Protein AF-A0A034UY78-F1 (afdb_monomer)

Secondary structure (DSSP, 8-state):
-HHHHHHHTT--TTT--SHHHHHHHHHHHHHHHHGGG--SHHHHHHHHHHHHHHHHHHHSS-SS-TTSPPPEEES-SSTT--GGGPPPEEE--HHHHHHHHHHHHHHHHHHHS--------HHHHHHHHHHHHHHHSTT-------

Nearest PDB structures (foldseek):
  8j07-assembly1_g5  TM=8.439E-01  e=2.836E-09  Homo sapiens
  8j07-assembly1_k8  TM=8.732E-01  e=3.744E-08  Homo sapiens
  8glv-assembly1_Cn  TM=8.509E-01  e=2.554E-06  Chlamydomonas reinhardtii
  8bwy-assembly1_A  TM=8.341E-01  e=8.003E-04  Chlamydomonas reinhardtii
  6zyw-assembly1_A  TM=8.340E-01  e=8.003E-04  Tetrahymena thermophila SB210

Radius of gyration: 16.47 Å; Cα contacts (8 Å, |Δi|>4): 102; chains: 1; bounding box: 36×29×45 Å

pLDDT: mean 82.37, std 6.21, range [59.47, 89.44]

InterPro domains:
  IPR026983 Dynein heavy chain [PTHR22878] (1-146)
  IPR041589 Dynein heavy chain 3, AAA+ lid domain [PF17857] (2-60)

Structure (mmCIF, N/CA/C/O backbone):
data_AF-A0A034UY78-F1
#
_entry.id   AF-A0A034UY78-F1
#
loop_
_atom_site.group_PDB
_atom_site.id
_atom_site.type_symbol
_atom_site.label_atom_id
_atom_site.label_alt_id
_atom_site.label_comp_id
_atom_site.label_asym_id
_atom_site.label_entity_id
_atom_site.label_seq_id
_atom_site.pdbx_PDB_ins_code
_atom_site.Cartn_x
_atom_site.Cartn_y
_atom_site.Cartn_z
_atom_site.occupancy
_atom_site.B_iso_or_equiv
_atom_site.auth_seq_id
_atom_site.auth_comp_id
_atom_site.auth_asym_id
_atom_site.auth_atom_id
_atom_site.pdbx_PDB_model_num
ATOM 1 N N . LEU A 1 1 ? -12.988 11.916 3.157 1.00 73.88 1 LEU A N 1
ATOM 2 C CA . LEU A 1 1 ? -13.957 10.812 3.335 1.00 73.88 1 LEU A CA 1
ATOM 3 C C . LEU A 1 1 ? -14.281 10.074 2.036 1.00 73.88 1 LEU A C 1
ATOM 5 O O . LEU A 1 1 ? -14.013 8.886 1.981 1.00 73.88 1 LEU A O 1
ATOM 9 N N . SER A 1 2 ? -14.777 10.744 0.983 1.00 82.81 2 SER A N 1
ATOM 10 C CA . SER A 1 2 ? -15.122 10.081 -0.297 1.00 82.81 2 SER A CA 1
ATOM 11 C C . SER A 1 2 ? -13.989 9.208 -0.867 1.00 82.81 2 SER A C 1
ATOM 13 O O . SER A 1 2 ? -14.242 8.068 -1.233 1.00 82.81 2 SER A O 1
ATOM 15 N N . LYS A 1 3 ? -12.729 9.672 -0.812 1.00 81.56 3 LYS A N 1
ATOM 16 C CA . LYS A 1 3 ? -11.558 8.880 -1.235 1.00 81.56 3 LYS A CA 1
ATOM 17 C C . LYS A 1 3 ? -11.344 7.591 -0.425 1.00 81.56 3 LYS A C 1
ATOM 19 O O . LYS A 1 3 ? -10.954 6.589 -1.004 1.00 81.56 3 LYS A O 1
ATOM 24 N N . CYS A 1 4 ? -11.619 7.600 0.883 1.00 84.12 4 CYS A N 1
ATOM 25 C CA . CYS A 1 4 ? -11.529 6.394 1.717 1.00 84.12 4 CYS A CA 1
ATOM 26 C C . CYS A 1 4 ? -12.582 5.371 1.280 1.00 84.12 4 CYS A C 1
ATOM 28 O O . CYS A 1 4 ? -12.271 4.206 1.078 1.00 84.12 4 CYS A O 1
ATOM 30 N N . VAL A 1 5 ? -13.823 5.830 1.075 1.00 84.44 5 VAL A N 1
ATOM 31 C CA . VAL A 1 5 ? -14.931 4.972 0.625 1.00 84.44 5 VAL A CA 1
ATOM 32 C C . VAL A 1 5 ? -14.643 4.399 -0.761 1.00 84.44 5 VAL A C 1
ATOM 34 O O . VAL A 1 5 ? -14.815 3.207 -0.971 1.00 84.44 5 VAL A O 1
ATOM 37 N N . GLN A 1 6 ? -14.142 5.217 -1.689 1.00 83.94 6 GLN A N 1
ATOM 38 C CA . GLN A 1 6 ? -13.732 4.755 -3.017 1.00 83.94 6 GLN A CA 1
ATOM 39 C C . GLN A 1 6 ? -12.637 3.687 -2.960 1.00 83.94 6 GLN A C 1
ATOM 41 O O . GLN A 1 6 ? -12.695 2.741 -3.737 1.00 83.94 6 GLN A O 1
ATOM 46 N N . GLY A 1 7 ? -11.670 3.816 -2.049 1.00 82.69 7 GLY A N 1
ATOM 47 C CA . GLY A 1 7 ? -10.645 2.798 -1.826 1.00 82.69 7 GLY A CA 1
ATOM 48 C C . GLY A 1 7 ? -11.227 1.476 -1.327 1.00 82.69 7 GLY A C 1
ATOM 49 O O . GLY A 1 7 ? -10.928 0.420 -1.874 1.00 82.69 7 GLY A O 1
ATOM 50 N N . ILE A 1 8 ? -12.144 1.535 -0.358 1.00 85.38 8 ILE A N 1
ATOM 51 C CA . ILE A 1 8 ? -12.817 0.343 0.185 1.00 85.38 8 ILE A CA 1
ATOM 52 C C . ILE A 1 8 ? -13.668 -0.351 -0.886 1.00 85.38 8 ILE A C 1
ATOM 54 O O . ILE A 1 8 ? -13.694 -1.575 -0.952 1.00 85.38 8 ILE A O 1
ATOM 58 N N . LEU A 1 9 ? -14.315 0.414 -1.770 1.00 84.25 9 LEU A N 1
ATOM 59 C CA . LEU A 1 9 ? -15.106 -0.122 -2.885 1.00 84.25 9 LEU A CA 1
ATOM 60 C C . LEU A 1 9 ? -14.271 -0.864 -3.941 1.00 84.25 9 LEU A C 1
ATOM 62 O O . LEU A 1 9 ? -14.845 -1.488 -4.830 1.00 84.25 9 LEU A O 1
ATOM 66 N N . GLN A 1 10 ? -12.938 -0.821 -3.865 1.00 78.94 10 GLN A N 1
ATOM 67 C CA . GLN A 1 10 ? -12.084 -1.648 -4.720 1.00 78.94 10 GLN A CA 1
ATOM 68 C C . GLN A 1 10 ? -12.018 -3.111 -4.261 1.00 78.94 10 GLN A C 1
ATOM 70 O O . GLN A 1 10 ? -11.553 -3.958 -5.027 1.00 78.94 10 GLN A O 1
ATOM 75 N N . ALA A 1 11 ? -12.482 -3.417 -3.046 1.00 78.31 11 ALA A N 1
ATOM 76 C CA . ALA A 1 11 ? -12.611 -4.783 -2.565 1.00 78.31 11 ALA A CA 1
ATOM 77 C C . ALA A 1 11 ? -13.678 -5.551 -3.349 1.00 78.31 11 ALA A C 1
ATOM 79 O O . ALA A 1 11 ? -14.795 -5.079 -3.558 1.00 78.31 11 ALA A O 1
ATOM 80 N N . SER A 1 12 ? -13.345 -6.777 -3.746 1.00 74.44 12 SER A N 1
ATOM 81 C CA . SER A 1 12 ? -14.291 -7.700 -4.372 1.00 74.44 12 SER A CA 1
ATOM 82 C C . SER A 1 12 ? -14.881 -8.643 -3.324 1.00 74.44 12 SER A C 1
ATOM 84 O O . SER A 1 12 ? -14.136 -9.358 -2.656 1.00 74.44 12 SER A O 1
ATOM 86 N N . ASN A 1 13 ? -16.211 -8.726 -3.240 1.00 69.81 13 ASN A N 1
ATOM 87 C CA . ASN A 1 13 ? -16.905 -9.642 -2.320 1.00 69.81 13 ASN A CA 1
ATOM 88 C C . ASN A 1 13 ? -16.497 -11.117 -2.488 1.00 69.81 13 ASN A C 1
ATOM 90 O O . ASN A 1 13 ? -16.657 -11.897 -1.561 1.00 69.81 13 ASN A O 1
ATOM 94 N N . THR A 1 14 ? -15.954 -11.509 -3.643 1.00 72.69 14 THR A N 1
ATOM 95 C CA . THR A 1 14 ? -15.471 -12.878 -3.885 1.00 72.69 14 THR A CA 1
ATOM 96 C C . THR A 1 14 ? -14.197 -13.202 -3.092 1.00 72.69 14 THR A C 1
ATOM 98 O O . THR A 1 14 ? -13.941 -14.361 -2.772 1.00 72.69 14 THR A O 1
ATOM 101 N N . HIS A 1 15 ? -13.391 -12.185 -2.770 1.00 72.62 15 HIS A N 1
ATOM 102 C CA . HIS A 1 15 ? -12.061 -12.342 -2.167 1.00 72.62 15 HIS A CA 1
ATOM 103 C C . HIS A 1 15 ? -12.014 -11.901 -0.697 1.00 72.62 15 HIS A C 1
ATOM 105 O O . HIS A 1 15 ? -11.195 -12.404 0.072 1.00 72.62 15 HIS A O 1
ATOM 111 N N . TYR A 1 16 ? -12.916 -11.006 -0.289 1.00 78.69 16 TYR A N 1
ATOM 112 C CA . TYR A 1 16 ? -13.020 -10.498 1.078 1.00 78.69 16 TYR A CA 1
ATOM 113 C C . TYR A 1 16 ? -14.140 -11.229 1.824 1.00 78.69 16 TYR A C 1
ATOM 115 O O . TYR A 1 16 ? -15.282 -10.779 1.855 1.00 78.69 16 TYR A O 1
ATOM 123 N N . ASN A 1 17 ? -13.801 -12.377 2.412 1.00 77.56 17 ASN A N 1
ATOM 124 C CA . ASN A 1 17 ? -14.760 -13.266 3.079 1.00 77.56 17 ASN A CA 1
ATOM 125 C C . ASN A 1 17 ? -14.789 -13.091 4.605 1.00 77.56 17 ASN A C 1
ATOM 127 O O . ASN A 1 17 ? -15.668 -13.633 5.274 1.00 77.56 17 ASN A O 1
ATOM 131 N N . GLN A 1 18 ? -13.827 -12.359 5.170 1.00 82.31 18 GLN A N 1
ATOM 132 C CA . GLN A 1 18 ? -13.727 -12.135 6.608 1.00 82.31 18 GLN A CA 1
ATOM 133 C C . GLN A 1 18 ? -13.866 -10.653 6.949 1.00 82.31 18 GLN A C 1
ATOM 135 O O . GLN A 1 18 ? -13.251 -9.792 6.321 1.00 82.31 18 GLN A O 1
ATOM 140 N N . GLU A 1 19 ? -14.598 -10.363 8.025 1.00 82.56 19 GLU A N 1
ATOM 141 C CA . GLU A 1 19 ? -14.740 -9.008 8.573 1.00 82.56 19 GLU A CA 1
ATOM 142 C C . GLU A 1 19 ? -13.377 -8.347 8.833 1.00 82.56 19 GLU A C 1
ATOM 144 O O . GLU A 1 19 ? -13.184 -7.174 8.518 1.00 82.56 19 GLU A O 1
ATOM 149 N N . ILE A 1 20 ? -12.401 -9.110 9.339 1.00 83.50 20 ILE A N 1
ATOM 150 C CA . ILE A 1 20 ? -11.070 -8.579 9.651 1.00 83.50 20 ILE A CA 1
ATOM 151 C C . ILE A 1 20 ? -10.341 -8.048 8.410 1.00 83.50 20 ILE A C 1
ATOM 153 O O . ILE A 1 20 ? -9.635 -7.050 8.507 1.00 83.50 20 ILE A O 1
ATOM 157 N N . GLN A 1 21 ? -10.555 -8.648 7.235 1.00 83.56 21 GLN A N 1
ATOM 158 C CA . GLN A 1 21 ? -9.938 -8.194 5.984 1.00 83.56 21 GLN A CA 1
ATOM 159 C C . GLN A 1 21 ? -10.497 -6.831 5.562 1.00 83.56 21 GLN A C 1
ATOM 161 O O . GLN A 1 21 ? -9.752 -5.959 5.118 1.00 83.56 21 GLN A O 1
ATOM 166 N N . ILE A 1 22 ? -11.804 -6.625 5.749 1.00 84.94 22 ILE A N 1
ATOM 167 C CA . ILE A 1 22 ? -12.472 -5.350 5.462 1.00 84.94 22 ILE A CA 1
ATOM 168 C C . ILE A 1 22 ? -12.008 -4.278 6.452 1.00 84.94 22 ILE A C 1
ATOM 170 O O . ILE A 1 22 ? -11.753 -3.143 6.053 1.00 84.94 22 ILE A O 1
ATOM 174 N N . LEU A 1 23 ? -11.840 -4.630 7.730 1.00 85.50 23 LEU A N 1
ATOM 175 C CA . LEU A 1 23 ? -11.311 -3.711 8.738 1.00 85.50 23 LEU A CA 1
ATOM 176 C C . LEU A 1 23 ? -9.853 -3.318 8.455 1.00 85.50 23 LEU A C 1
ATOM 178 O O . LEU A 1 23 ? -9.523 -2.134 8.523 1.00 85.50 23 LEU A O 1
ATOM 182 N N . ARG A 1 24 ? -8.992 -4.274 8.077 1.00 87.00 24 ARG A N 1
ATOM 183 C CA . ARG A 1 24 ? -7.600 -4.003 7.669 1.00 87.00 24 ARG A CA 1
ATOM 184 C C . ARG A 1 24 ? -7.545 -3.106 6.434 1.00 87.00 24 ARG A C 1
ATOM 186 O O . ARG A 1 24 ? -6.768 -2.153 6.406 1.00 87.00 24 ARG A O 1
ATOM 193 N N . LEU A 1 25 ? -8.424 -3.340 5.459 1.00 87.75 25 LEU A N 1
ATOM 194 C CA . LEU A 1 25 ? -8.570 -2.473 4.291 1.00 87.75 25 LEU A CA 1
ATOM 195 C C . LEU A 1 25 ? -9.029 -1.060 4.677 1.00 87.75 25 LEU A C 1
ATOM 197 O O . LEU A 1 25 ? -8.450 -0.079 4.219 1.00 87.75 25 LEU A O 1
ATOM 201 N N . PHE A 1 26 ? -10.035 -0.938 5.544 1.00 87.81 26 PHE A N 1
ATOM 202 C CA . PHE A 1 26 ? -10.506 0.353 6.047 1.00 87.81 26 PHE A CA 1
ATOM 203 C C . PHE A 1 26 ? -9.380 1.129 6.741 1.00 87.81 26 PHE A C 1
ATOM 205 O O . PHE A 1 26 ? -9.194 2.322 6.481 1.00 87.81 26 PHE A O 1
ATOM 212 N N . PHE A 1 27 ? -8.603 0.449 7.588 1.00 87.69 27 PHE A N 1
ATOM 213 C CA . PHE A 1 27 ? -7.452 1.034 8.266 1.00 87.69 27 PHE A CA 1
ATOM 214 C C . PHE A 1 27 ? -6.412 1.519 7.250 1.00 87.69 27 PHE A C 1
ATOM 216 O O . PHE A 1 27 ? -6.033 2.689 7.274 1.00 87.69 27 PHE A O 1
ATOM 223 N N . HIS A 1 28 ? -6.029 0.663 6.297 1.00 88.50 28 HIS A N 1
ATOM 224 C CA . HIS A 1 28 ? -5.091 1.008 5.230 1.00 88.50 28 HIS A CA 1
ATOM 225 C C . HIS A 1 28 ? -5.541 2.234 4.425 1.00 88.50 28 HIS A C 1
ATOM 227 O O . HIS A 1 28 ? -4.788 3.198 4.281 1.00 88.50 28 HIS A O 1
ATOM 233 N N . GLU A 1 29 ? -6.779 2.243 3.931 1.00 88.50 29 GLU A N 1
ATOM 234 C CA . GLU A 1 29 ? -7.299 3.336 3.106 1.00 88.50 29 GLU A CA 1
ATOM 235 C C . GLU A 1 29 ? -7.368 4.660 3.878 1.00 88.50 29 GLU A C 1
ATOM 237 O O . GLU A 1 29 ? -7.119 5.731 3.316 1.00 88.50 29 GLU A O 1
ATOM 242 N N . THR A 1 30 ? -7.647 4.601 5.180 1.00 88.56 30 THR A N 1
ATOM 243 C CA . THR A 1 30 ? -7.676 5.782 6.048 1.00 88.56 30 THR A CA 1
ATOM 244 C C . THR A 1 30 ? -6.265 6.323 6.282 1.00 88.56 30 THR A C 1
ATOM 246 O O . THR A 1 30 ? -6.033 7.520 6.087 1.00 88.56 30 THR A O 1
ATOM 249 N N . THR A 1 31 ? -5.291 5.453 6.562 1.00 86.88 31 THR A N 1
ATOM 250 C CA . THR A 1 31 ? -3.866 5.815 6.641 1.00 86.88 31 THR A CA 1
ATOM 251 C C . THR A 1 31 ? -3.397 6.471 5.338 1.00 86.88 31 THR A C 1
ATOM 253 O O . THR A 1 31 ? -2.861 7.576 5.345 1.00 86.88 31 THR A O 1
ATOM 256 N N . ARG A 1 32 ? -3.713 5.896 4.176 1.00 87.25 32 ARG A N 1
ATOM 257 C CA . ARG A 1 32 ? -3.293 6.463 2.883 1.00 87.25 32 ARG A CA 1
ATOM 258 C C . ARG A 1 32 ? -3.945 7.797 2.515 1.00 87.25 32 ARG A C 1
ATOM 260 O O . ARG A 1 32 ? -3.467 8.484 1.614 1.00 87.25 32 ARG A O 1
ATOM 267 N N . VAL A 1 33 ? -5.0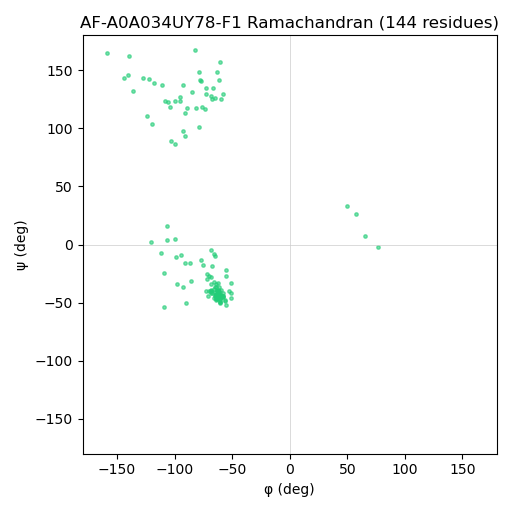68 8.165 3.130 1.00 86.38 33 VAL A N 1
ATOM 268 C CA . VAL A 1 33 ? -5.742 9.448 2.859 1.00 86.38 33 VAL A CA 1
ATOM 269 C C . VAL A 1 33 ? -5.297 10.541 3.825 1.00 86.38 33 VAL A C 1
ATOM 271 O O . VAL A 1 33 ? -5.183 11.694 3.400 1.00 86.38 33 VAL A O 1
ATOM 274 N N . PHE A 1 34 ? -5.060 10.193 5.089 1.00 85.94 34 PHE A N 1
ATOM 275 C CA . PHE A 1 34 ? -4.773 11.153 6.153 1.00 85.94 34 PHE A CA 1
ATOM 276 C C . PHE A 1 34 ? -3.319 11.094 6.619 1.00 85.94 34 PHE A C 1
ATOM 278 O O . PHE A 1 34 ? -2.646 12.119 6.576 1.00 85.94 34 PHE A O 1
ATOM 285 N N . HIS A 1 35 ? -2.824 9.914 6.997 1.00 85.19 35 HIS A N 1
ATOM 286 C CA . HIS A 1 35 ? -1.478 9.737 7.547 1.00 85.19 35 HIS A CA 1
ATOM 287 C C . HIS A 1 35 ? -0.379 10.112 6.545 1.00 85.19 35 HIS A C 1
ATOM 289 O O . HIS A 1 35 ? 0.571 10.791 6.913 1.00 85.19 35 HIS A O 1
ATOM 295 N N . ASP A 1 36 ? -0.533 9.767 5.263 1.00 83.00 36 ASP A N 1
ATOM 296 C CA . ASP A 1 36 ? 0.450 10.121 4.220 1.00 83.00 36 ASP A CA 1
ATOM 297 C C . ASP A 1 36 ? 0.572 11.646 3.975 1.00 83.00 36 ASP A C 1
ATOM 299 O O . ASP A 1 36 ? 1.481 12.082 3.273 1.00 83.00 36 ASP A O 1
ATOM 303 N N . ARG A 1 37 ? -0.322 12.475 4.538 1.00 83.62 37 ARG A N 1
ATOM 304 C CA . ARG A 1 37 ? -0.241 13.950 4.479 1.00 83.62 37 ARG A CA 1
ATOM 305 C C . ARG A 1 37 ? 0.445 14.569 5.696 1.00 83.62 37 ARG A C 1
ATOM 307 O O . ARG A 1 37 ? 0.657 15.780 5.708 1.00 83.62 37 ARG A O 1
ATOM 314 N N . LEU A 1 38 ? 0.718 13.771 6.725 1.00 85.62 38 LEU A N 1
ATOM 315 C CA . LEU A 1 38 ? 1.336 14.229 7.961 1.00 85.62 38 LEU A CA 1
ATOM 316 C C . LEU A 1 38 ? 2.853 14.232 7.798 1.00 85.62 38 LEU A C 1
ATOM 318 O O . LEU A 1 38 ? 3.447 13.255 7.342 1.00 85.62 38 LEU A O 1
ATOM 322 N N . ILE A 1 39 ? 3.469 15.344 8.186 1.00 83.50 39 ILE A N 1
ATOM 323 C CA . ILE A 1 39 ? 4.917 15.535 8.088 1.00 83.50 39 ILE A CA 1
ATOM 324 C C . ILE A 1 39 ? 5.577 15.047 9.381 1.00 83.50 39 ILE A C 1
ATOM 326 O O . ILE A 1 39 ? 6.482 14.216 9.329 1.00 83.50 39 ILE A O 1
ATOM 330 N N . ASN A 1 40 ? 5.074 15.508 10.530 1.00 87.88 40 ASN A N 1
ATOM 331 C CA . ASN A 1 40 ? 5.654 15.228 11.839 1.00 87.88 40 ASN A CA 1
ATOM 332 C C . ASN A 1 40 ? 5.324 13.813 12.320 1.00 87.88 40 ASN A C 1
ATOM 334 O O . ASN A 1 40 ? 4.188 13.349 12.203 1.00 87.88 40 ASN A O 1
ATOM 338 N N . ASP A 1 41 ? 6.300 13.159 12.942 1.00 84.75 41 ASP A N 1
ATOM 339 C CA . ASP A 1 41 ? 6.107 11.821 13.503 1.00 84.75 41 ASP A CA 1
ATOM 340 C C . ASP A 1 41 ? 5.233 11.822 14.768 1.00 84.75 41 ASP A C 1
ATOM 342 O O . ASP A 1 41 ? 4.527 10.845 15.019 1.00 84.75 41 ASP A O 1
ATOM 346 N N . GLU A 1 42 ? 5.176 12.935 15.512 1.00 88.31 42 GLU A N 1
ATOM 347 C CA . GLU A 1 42 ? 4.205 13.114 16.605 1.00 88.31 42 GLU A CA 1
ATOM 348 C C . GLU A 1 42 ? 2.762 13.043 16.093 1.00 88.31 42 GLU A C 1
ATOM 350 O O . GLU A 1 42 ? 1.959 12.266 16.612 1.00 88.31 42 GLU A O 1
ATOM 355 N N . ASP A 1 43 ? 2.446 13.782 15.025 1.00 87.94 43 ASP A N 1
ATOM 356 C CA . ASP A 1 43 ? 1.105 13.793 14.430 1.00 87.94 43 ASP A CA 1
ATOM 357 C C . ASP A 1 43 ? 0.722 12.406 13.895 1.00 87.94 43 ASP A C 1
ATOM 359 O O . ASP A 1 43 ? -0.416 11.955 14.062 1.00 87.94 43 ASP A O 1
ATOM 363 N N . LYS A 1 44 ? 1.682 11.690 13.294 1.00 85.25 44 LYS A N 1
ATOM 364 C CA . LYS A 1 44 ? 1.500 10.296 12.857 1.00 85.25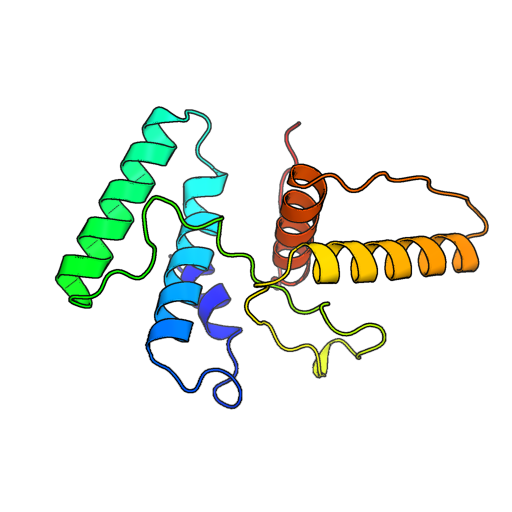 44 LYS A CA 1
ATOM 365 C C . LYS A 1 44 ? 1.195 9.370 14.036 1.00 85.25 44 LYS A C 1
ATOM 367 O O . LYS A 1 44 ? 0.290 8.539 13.948 1.00 85.25 44 LYS A O 1
ATOM 372 N N . GLY A 1 45 ? 1.900 9.534 15.157 1.00 85.12 45 GLY A N 1
ATOM 373 C CA . GLY A 1 45 ? 1.647 8.788 16.390 1.00 85.12 45 GLY A CA 1
ATOM 374 C C . GLY A 1 45 ? 0.250 9.048 16.959 1.00 85.12 45 GLY A C 1
ATOM 375 O O . GLY A 1 45 ? -0.462 8.104 17.309 1.00 85.12 45 GLY A O 1
ATOM 376 N N . ILE A 1 46 ? -0.182 10.313 16.983 1.00 87.69 46 ILE A N 1
ATOM 377 C CA . ILE A 1 46 ? -1.533 10.699 17.413 1.00 87.69 46 ILE A CA 1
ATOM 378 C C . ILE A 1 46 ? -2.586 10.068 16.496 1.00 87.69 46 ILE A C 1
ATOM 380 O O . ILE A 1 46 ? -3.557 9.491 16.986 1.00 87.69 46 ILE A O 1
ATOM 384 N N . PHE A 1 47 ? -2.384 10.114 15.177 1.00 88.31 47 PHE A N 1
ATOM 385 C CA . PHE A 1 47 ? -3.293 9.497 14.213 1.00 88.31 47 PHE A CA 1
ATOM 386 C C . PHE A 1 47 ? -3.455 7.990 14.452 1.00 88.31 47 PHE A C 1
ATOM 388 O O . PHE A 1 47 ? -4.581 7.489 14.463 1.00 88.31 47 PHE A O 1
ATOM 395 N N . ASN A 1 48 ? -2.354 7.275 14.692 1.00 84.88 48 ASN A N 1
ATOM 396 C CA . ASN A 1 48 ? -2.397 5.841 14.977 1.00 84.88 48 ASN A CA 1
ATOM 397 C C . ASN A 1 48 ? -3.187 5.538 16.258 1.00 84.88 48 ASN A C 1
ATOM 399 O O . ASN A 1 48 ? -3.996 4.609 16.268 1.00 84.88 48 ASN A O 1
ATOM 403 N N . ASN A 1 49 ? -3.021 6.351 17.305 1.00 86.88 49 ASN A N 1
ATOM 404 C CA . ASN A 1 49 ? -3.797 6.209 18.539 1.00 86.88 49 ASN A CA 1
ATOM 405 C C . ASN A 1 49 ? -5.295 6.464 18.302 1.00 86.88 49 ASN A C 1
ATOM 407 O O . ASN A 1 49 ? -6.117 5.652 18.713 1.00 86.88 49 ASN A O 1
ATOM 411 N N . ILE A 1 50 ? -5.657 7.531 17.578 1.00 88.69 50 ILE A N 1
ATOM 412 C CA . ILE A 1 50 ? -7.061 7.834 17.241 1.00 88.69 50 ILE A CA 1
ATOM 413 C C . ILE A 1 50 ? -7.687 6.683 16.448 1.00 88.69 50 ILE A C 1
ATOM 415 O O . ILE A 1 50 ? -8.809 6.265 16.733 1.00 88.69 50 ILE A O 1
ATOM 419 N N . MET A 1 51 ? -6.972 6.148 15.456 1.00 85.88 51 MET A N 1
ATOM 420 C CA . MET A 1 51 ? -7.462 5.021 14.663 1.00 85.88 51 MET A CA 1
ATOM 421 C C . MET A 1 51 ? -7.680 3.771 15.516 1.00 85.88 51 MET A C 1
ATOM 423 O O . MET A 1 51 ? -8.682 3.078 15.330 1.00 85.88 51 MET A O 1
ATOM 427 N N . HIS A 1 52 ? -6.784 3.498 16.466 1.00 84.31 52 HIS A N 1
ATOM 428 C CA . HIS A 1 52 ? -6.925 2.394 17.416 1.00 84.31 52 HIS A CA 1
ATOM 429 C C . HIS A 1 52 ? -8.154 2.575 18.318 1.00 84.31 52 HIS A C 1
ATOM 431 O O . HIS A 1 52 ? -8.982 1.667 18.403 1.00 84.31 52 HIS A O 1
ATOM 437 N N . GLU A 1 53 ? -8.356 3.769 18.882 1.00 86.94 53 GLU A N 1
ATOM 438 C CA . GLU A 1 53 ? -9.531 4.087 19.703 1.00 86.94 53 GLU A CA 1
ATOM 439 C C . GLU A 1 53 ? -10.847 3.965 18.926 1.00 86.94 53 GLU A C 1
ATOM 441 O O . GLU A 1 53 ? -11.821 3.403 19.432 1.00 86.94 53 GLU A O 1
ATOM 446 N N . VAL A 1 54 ? -10.892 4.449 17.681 1.00 86.75 54 VAL A N 1
ATOM 447 C CA . VAL A 1 54 ? -12.067 4.315 16.806 1.00 86.75 54 VAL A CA 1
ATOM 448 C C . VAL A 1 54 ? -12.358 2.843 16.525 1.00 86.75 54 VAL A C 1
ATOM 450 O O . VAL A 1 54 ? -13.519 2.428 16.591 1.00 86.75 54 VAL A O 1
ATOM 453 N N . CYS A 1 55 ? -11.322 2.043 16.255 1.00 83.44 55 CYS A N 1
ATOM 454 C CA . CYS A 1 55 ? -11.492 0.619 15.990 1.00 83.44 55 CYS A CA 1
ATOM 455 C C . CYS A 1 55 ? -12.028 -0.132 17.213 1.00 83.44 55 CYS A C 1
ATOM 457 O O . CYS A 1 55 ? -12.983 -0.901 17.096 1.00 83.44 55 CYS A O 1
ATOM 459 N N . LEU A 1 56 ? -11.484 0.151 18.397 1.00 85.50 56 LEU A N 1
ATOM 460 C CA . LEU A 1 56 ? -11.966 -0.422 19.650 1.00 85.50 56 LEU A CA 1
ATOM 461 C C . LEU A 1 56 ? -13.397 0.017 19.972 1.00 85.50 56 LEU A C 1
ATOM 463 O O . LEU A 1 56 ? -14.230 -0.813 20.320 1.00 85.50 56 LEU A O 1
ATOM 467 N N . LYS A 1 57 ? -13.720 1.302 19.813 1.00 87.38 57 LYS A N 1
ATOM 468 C CA . LYS A 1 57 ? -15.038 1.838 20.170 1.00 87.38 57 LYS A CA 1
ATOM 469 C C . LYS A 1 57 ? -16.161 1.329 19.267 1.00 87.38 57 LYS A C 1
ATOM 471 O O . LYS A 1 57 ? -17.261 1.084 19.754 1.00 87.38 57 LYS A O 1
ATOM 476 N N . HIS A 1 58 ? -15.909 1.213 17.963 1.00 85.69 58 HIS A N 1
ATOM 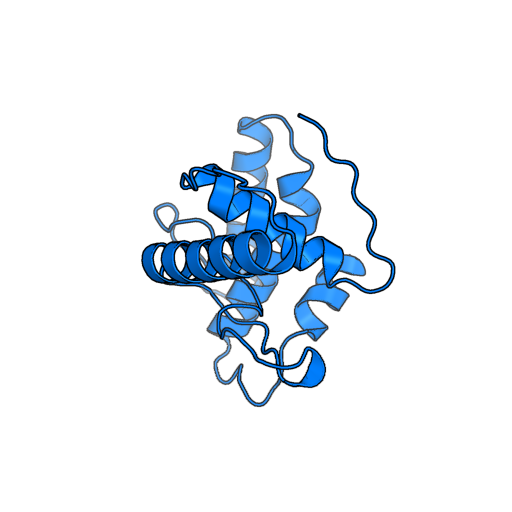477 C CA . HIS A 1 58 ? -16.946 0.862 16.987 1.00 85.69 58 HIS A CA 1
ATOM 478 C C . HIS A 1 58 ? -16.967 -0.620 16.616 1.00 85.69 58 HIS A C 1
ATOM 480 O O . HIS A 1 58 ? -18.045 -1.157 16.374 1.00 85.69 58 HIS A O 1
ATOM 486 N N . PHE A 1 59 ? -15.809 -1.282 16.580 1.00 79.81 59 PHE A N 1
ATOM 487 C CA . PHE A 1 59 ? -15.696 -2.678 16.148 1.00 79.81 59 PHE A CA 1
ATOM 488 C C . PHE A 1 59 ? -15.319 -3.633 17.286 1.00 79.81 59 PHE A C 1
ATOM 490 O O . PHE A 1 59 ? -15.331 -4.844 17.080 1.00 79.81 59 PHE A O 1
ATOM 497 N N . ASN A 1 60 ? -14.998 -3.112 18.480 1.00 80.38 60 ASN A N 1
ATOM 498 C CA . ASN A 1 60 ? -14.583 -3.884 19.657 1.00 80.38 60 ASN A CA 1
ATOM 49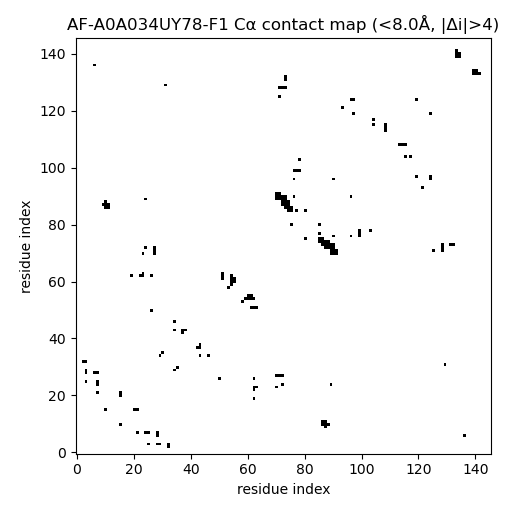9 C C . ASN A 1 60 ? -13.460 -4.895 19.354 1.00 80.38 60 ASN A C 1
ATOM 501 O O . ASN A 1 60 ? -13.424 -5.999 19.900 1.00 80.38 60 ASN A O 1
ATOM 505 N N . ARG A 1 61 ? -12.570 -4.532 18.422 1.00 75.94 61 ARG A N 1
ATOM 506 C CA . ARG A 1 61 ? -11.469 -5.365 17.934 1.00 75.94 61 ARG A CA 1
ATOM 507 C C . ARG A 1 61 ? -10.237 -4.524 17.649 1.00 75.94 61 ARG A C 1
ATOM 509 O O . ARG A 1 61 ? -10.337 -3.419 17.118 1.00 75.94 61 ARG A O 1
ATOM 516 N N . GLU A 1 62 ? -9.074 -5.098 17.934 1.00 72.00 62 GLU A N 1
ATOM 517 C CA . GLU A 1 62 ? -7.802 -4.575 17.444 1.00 72.00 62 GLU A CA 1
ATOM 518 C C . GLU A 1 62 ? -7.575 -5.036 16.005 1.00 72.00 62 GLU A C 1
ATOM 520 O O . GLU A 1 62 ? -7.499 -6.230 15.719 1.00 72.00 62 GLU A O 1
ATOM 525 N N . VAL A 1 63 ? -7.495 -4.068 15.093 1.00 70.12 63 VAL A N 1
ATOM 526 C CA . VAL A 1 63 ? -7.241 -4.302 13.662 1.00 70.12 63 VAL A CA 1
ATOM 527 C C . VAL A 1 63 ? -5.741 -4.399 13.373 1.00 70.12 63 VAL A C 1
ATOM 529 O O . VAL A 1 63 ? -5.336 -5.133 12.472 1.00 70.12 63 VAL A O 1
ATOM 532 N N . LEU A 1 64 ? -4.933 -3.674 14.151 1.00 68.88 64 LEU A N 1
ATOM 533 C CA . LEU A 1 64 ? -3.481 -3.630 14.047 1.00 68.88 64 LEU A CA 1
ATOM 534 C C . LEU A 1 64 ? -2.859 -3.701 15.440 1.00 68.88 64 LEU A C 1
ATOM 536 O O . LEU A 1 64 ? -3.254 -2.931 16.320 1.00 68.88 64 LEU A O 1
ATOM 540 N N . LYS A 1 65 ? -1.862 -4.566 15.632 1.00 65.75 65 LYS A N 1
ATOM 541 C CA . LYS A 1 65 ? -0.991 -4.493 16.810 1.00 65.75 65 LYS A CA 1
ATOM 542 C C . LYS A 1 65 ? 0.055 -3.396 16.611 1.00 65.75 65 LYS A C 1
ATOM 544 O O . LYS A 1 65 ? 0.503 -3.167 15.492 1.00 65.75 65 LYS A O 1
ATOM 549 N N . LYS A 1 66 ? 0.480 -2.739 17.697 1.00 59.47 66 LYS A N 1
ATOM 550 C CA . LYS A 1 66 ? 1.493 -1.661 17.651 1.00 59.47 66 LYS A CA 1
ATOM 551 C C . LYS A 1 66 ? 2.818 -2.071 16.991 1.00 59.47 66 LYS A C 1
ATOM 553 O O . LYS A 1 66 ? 3.485 -1.205 16.443 1.00 59.47 66 LYS A O 1
ATOM 558 N N . ASP A 1 67 ? 3.159 -3.358 17.027 1.00 60.62 67 ASP A N 1
ATOM 559 C CA . ASP A 1 67 ? 4.404 -3.909 16.476 1.00 60.62 67 ASP A CA 1
ATOM 560 C C . ASP A 1 67 ? 4.239 -4.567 15.091 1.00 60.62 67 ASP A C 1
ATOM 562 O O . ASP A 1 67 ? 5.179 -5.179 14.584 1.00 60.62 67 ASP A O 1
ATOM 566 N N . GLU A 1 68 ? 3.054 -4.501 14.471 1.00 67.69 68 GLU A N 1
ATOM 567 C CA . GLU A 1 68 ? 2.868 -5.032 13.115 1.00 67.69 68 GLU A CA 1
ATOM 568 C C . GLU A 1 68 ? 3.436 -4.073 12.051 1.00 67.69 68 GLU A C 1
ATOM 570 O O . GLU A 1 68 ? 3.281 -2.853 12.168 1.00 67.69 68 GLU A O 1
ATOM 575 N N . PRO A 1 69 ? 4.060 -4.607 10.982 1.00 68.56 69 PRO A N 1
ATOM 576 C CA . PRO A 1 69 ? 4.504 -3.800 9.853 1.00 68.56 69 PRO A CA 1
ATOM 577 C C . PRO A 1 69 ? 3.315 -3.093 9.178 1.00 68.56 69 PRO A C 1
ATOM 579 O O . PRO A 1 69 ? 2.169 -3.545 9.289 1.00 68.56 69 PRO A O 1
ATOM 582 N N . PRO A 1 70 ? 3.561 -1.981 8.460 1.00 73.56 70 PRO A N 1
ATOM 583 C CA . PRO A 1 70 ? 2.499 -1.233 7.804 1.00 73.56 70 PRO A CA 1
ATOM 584 C C . PRO A 1 70 ? 1.732 -2.132 6.834 1.00 73.56 70 PRO A C 1
ATOM 586 O O . PRO A 1 70 ? 2.327 -2.780 5.975 1.00 73.56 70 PRO A O 1
ATOM 589 N N . ILE A 1 71 ? 0.399 -2.135 6.931 1.00 83.12 71 ILE A N 1
ATOM 590 C CA . ILE A 1 71 ? -0.417 -2.902 5.989 1.00 83.12 71 ILE A CA 1
ATOM 591 C C . ILE A 1 71 ? -0.230 -2.309 4.595 1.00 83.12 71 ILE A C 1
ATOM 593 O O . ILE A 1 71 ? -0.456 -1.113 4.371 1.00 83.12 71 ILE A O 1
ATOM 597 N N . LEU A 1 72 ? 0.142 -3.160 3.648 1.00 85.12 72 LEU A N 1
ATOM 598 C CA . LEU A 1 72 ? 0.248 -2.828 2.239 1.00 85.12 72 LEU A CA 1
ATOM 599 C C . LEU A 1 72 ? -0.856 -3.553 1.479 1.00 85.12 72 LEU A C 1
ATOM 601 O O . LEU A 1 72 ? -1.114 -4.726 1.719 1.00 85.12 72 LEU A O 1
ATOM 605 N N . PHE A 1 73 ? -1.496 -2.850 0.552 1.00 86.81 73 PHE A N 1
ATOM 606 C CA . PHE A 1 73 ? -2.424 -3.443 -0.399 1.00 86.81 73 PHE A CA 1
ATOM 607 C C . PHE A 1 73 ? -1.943 -3.145 -1.813 1.00 86.81 73 PHE A C 1
ATOM 609 O O . PHE A 1 73 ? -1.444 -2.052 -2.091 1.00 86.81 73 PHE A O 1
ATOM 616 N N . GLY A 1 74 ? -2.103 -4.111 -2.710 1.00 85.69 74 GLY A N 1
ATOM 617 C CA . GLY A 1 74 ? -1.747 -3.960 -4.113 1.00 85.69 74 GLY A CA 1
ATOM 618 C C . GLY A 1 74 ? -2.476 -4.963 -4.991 1.00 85.69 74 GLY A C 1
ATOM 619 O O . GLY A 1 74 ? -3.064 -5.924 -4.509 1.00 85.69 74 GLY A O 1
ATOM 620 N N . ASP A 1 75 ? -2.466 -4.705 -6.295 1.00 84.44 75 ASP A N 1
ATOM 621 C CA . ASP A 1 75 ? -3.189 -5.491 -7.301 1.00 84.44 75 ASP A CA 1
ATOM 622 C C . ASP A 1 75 ? -2.272 -6.112 -8.369 1.00 84.44 75 ASP A C 1
ATOM 624 O O . ASP A 1 75 ? -2.728 -6.759 -9.312 1.00 84.44 75 ASP A O 1
ATOM 628 N N . PHE A 1 76 ? -0.965 -5.908 -8.222 1.00 82.62 76 PHE A N 1
ATOM 629 C CA . PHE A 1 76 ? 0.078 -6.328 -9.156 1.00 82.62 76 PHE A CA 1
ATOM 630 C C . PHE A 1 76 ? 0.892 -7.519 -8.634 1.00 82.62 76 PHE A C 1
ATOM 632 O O . PHE A 1 76 ? 1.943 -7.836 -9.177 1.00 82.62 76 PHE A O 1
ATOM 639 N N . MET A 1 77 ? 0.391 -8.217 -7.609 1.00 80.62 77 MET A N 1
ATOM 640 C CA . MET A 1 77 ? 1.045 -9.398 -7.027 1.00 80.62 77 MET A CA 1
ATOM 641 C C . MET A 1 77 ? 1.063 -10.620 -7.963 1.00 80.62 77 MET A C 1
ATOM 643 O O . MET A 1 77 ? 1.647 -11.653 -7.632 1.00 80.62 77 MET A O 1
ATOM 647 N N . ILE A 1 78 ? 0.414 -10.527 -9.126 1.00 77.06 78 ILE A N 1
ATOM 648 C CA . ILE A 1 78 ? 0.438 -11.552 -10.165 1.00 77.06 78 ILE A CA 1
ATOM 649 C C . ILE A 1 78 ? 0.922 -10.907 -11.460 1.00 77.06 78 ILE A C 1
ATOM 651 O O . ILE A 1 78 ? 0.209 -10.115 -12.086 1.00 77.06 78 ILE A O 1
ATOM 655 N N . PHE A 1 79 ? 2.132 -11.284 -11.866 1.00 74.75 79 PHE A N 1
ATOM 656 C CA . PHE A 1 79 ? 2.736 -10.837 -13.113 1.00 74.75 79 PHE A CA 1
ATOM 657 C C . PHE A 1 79 ? 1.895 -11.279 -14.325 1.00 74.75 79 PHE A C 1
ATOM 659 O O . PHE A 1 79 ? 1.329 -12.371 -14.345 1.00 74.75 79 PHE A O 1
ATOM 666 N N . GLY A 1 80 ? 1.779 -10.414 -15.335 1.00 70.12 80 GLY A N 1
ATOM 667 C CA . GLY A 1 80 ? 1.082 -10.722 -16.591 1.00 70.12 80 GLY A CA 1
ATOM 668 C C . GLY A 1 80 ? -0.454 -10.701 -16.556 1.00 70.12 80 GLY A C 1
ATOM 669 O O . GLY A 1 80 ? -1.072 -10.858 -17.608 1.00 70.12 80 GLY A O 1
ATOM 670 N N . LYS A 1 81 ? -1.106 -10.460 -15.406 1.00 78.19 81 LYS A N 1
ATOM 671 C CA . LYS A 1 81 ? -2.577 -10.376 -15.369 1.00 78.19 81 LYS A CA 1
ATOM 672 C C . LYS A 1 81 ? -3.123 -9.085 -16.004 1.00 78.19 81 LYS A C 1
ATOM 674 O O . LYS A 1 81 ? -2.644 -7.983 -15.679 1.00 78.19 81 LYS A O 1
ATOM 679 N N . PRO A 1 82 ? -4.169 -9.183 -16.855 1.00 75.00 82 PRO A N 1
ATOM 680 C CA . PRO A 1 82 ? -4.829 -8.016 -17.426 1.00 75.00 82 PRO A CA 1
ATOM 681 C C . PRO A 1 82 ? -5.479 -7.177 -16.321 1.00 75.00 82 PRO A C 1
ATOM 683 O O . PRO A 1 82 ? -5.942 -7.714 -15.317 1.00 75.00 82 PRO A O 1
ATOM 686 N N . LYS A 1 83 ? -5.544 -5.851 -16.512 1.00 71.12 83 LYS A N 1
ATOM 687 C CA . LYS A 1 83 ? -6.030 -4.886 -15.500 1.00 71.12 83 LYS A CA 1
ATOM 688 C C . LYS A 1 83 ? -7.394 -5.266 -14.903 1.00 71.12 83 LYS A C 1
ATOM 690 O O . LYS A 1 83 ? -7.626 -5.036 -13.722 1.00 71.12 83 LYS A O 1
ATOM 695 N N . ASN A 1 84 ? -8.261 -5.882 -15.703 1.00 72.88 84 ASN A N 1
ATOM 696 C CA . ASN A 1 84 ? -9.623 -6.256 -15.318 1.00 72.88 84 ASN A CA 1
ATOM 697 C C . ASN A 1 84 ? -9.683 -7.485 -14.390 1.00 72.88 84 ASN A C 1
ATOM 699 O O . ASN A 1 84 ? -10.694 -7.696 -13.733 1.00 72.88 84 ASN A O 1
ATOM 703 N N . GLU A 1 85 ? -8.610 -8.277 -14.323 1.00 74.88 85 GLU A N 1
ATOM 704 C CA . GLU A 1 85 ? -8.493 -9.471 -13.472 1.00 74.88 85 GLU A CA 1
ATOM 705 C C . GLU A 1 85 ? -7.573 -9.249 -12.262 1.00 74.88 85 GLU A C 1
ATOM 707 O O . GLU A 1 85 ? -7.295 -10.180 -11.499 1.00 74.88 85 GLU A O 1
ATOM 712 N N . ARG A 1 86 ? -7.069 -8.021 -12.092 1.00 80.88 86 ARG A N 1
ATOM 713 C CA . ARG A 1 86 ? -6.220 -7.643 -10.963 1.00 80.88 86 ARG A CA 1
ATOM 714 C C . ARG A 1 86 ? -7.064 -7.465 -9.713 1.00 80.88 86 ARG A C 1
ATOM 716 O O . ARG A 1 86 ? -7.943 -6.600 -9.654 1.00 80.88 86 ARG A O 1
ATOM 723 N N . ILE A 1 87 ? -6.770 -8.283 -8.713 1.00 80.88 87 ILE A N 1
ATOM 724 C CA . ILE A 1 87 ? -7.462 -8.294 -7.429 1.00 80.88 87 ILE A CA 1
ATOM 725 C C . ILE A 1 87 ? -6.654 -7.427 -6.477 1.00 80.88 87 ILE A C 1
ATOM 727 O O . ILE A 1 87 ? -5.468 -7.667 -6.295 1.00 80.88 87 ILE A O 1
ATOM 731 N N . TYR A 1 88 ? -7.292 -6.417 -5.894 1.00 84.44 88 TYR A N 1
ATOM 732 C CA . TYR A 1 88 ? -6.682 -5.644 -4.821 1.00 84.44 88 TYR A CA 1
ATOM 733 C C . TYR A 1 88 ? -6.683 -6.510 -3.565 1.00 84.44 88 TYR A C 1
ATOM 735 O O . TYR A 1 88 ? -7.751 -6.916 -3.109 1.00 84.44 88 TYR A O 1
ATOM 743 N N . GLU A 1 89 ? -5.503 -6.851 -3.063 1.00 84.62 89 GLU A N 1
ATOM 744 C CA . GLU A 1 89 ? -5.332 -7.754 -1.928 1.00 84.62 89 GLU 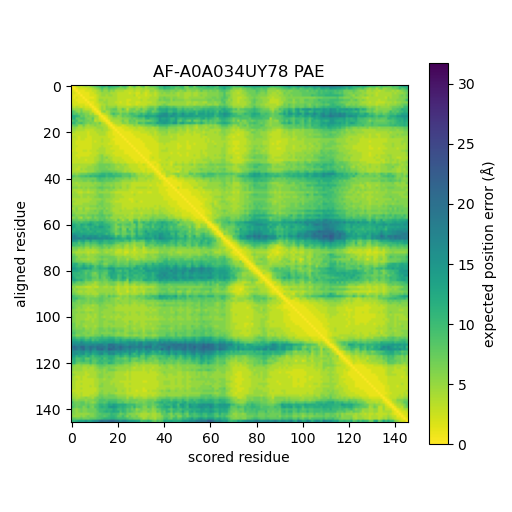A CA 1
ATOM 745 C C . GLU A 1 89 ? -4.235 -7.265 -0.984 1.00 84.62 89 GLU A C 1
ATOM 747 O O . GLU A 1 89 ? -3.417 -6.408 -1.330 1.00 84.62 89 GLU A O 1
ATOM 752 N N . GLU A 1 90 ? -4.255 -7.792 0.237 1.00 85.25 90 GLU A 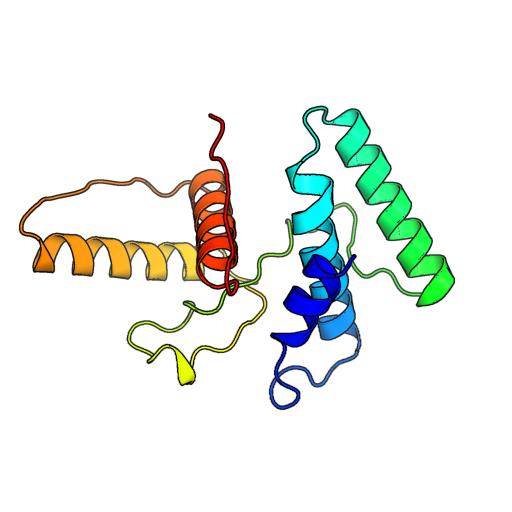N 1
ATOM 753 C CA . GLU A 1 90 ? -3.244 -7.484 1.239 1.00 85.25 90 GLU A CA 1
ATOM 754 C C . GLU A 1 90 ? -1.917 -8.167 0.886 1.00 85.25 90 GLU A C 1
ATOM 756 O O . GLU A 1 90 ? -1.850 -9.375 0.657 1.00 85.25 90 GLU A O 1
ATOM 761 N N . ILE A 1 91 ? -0.840 -7.388 0.889 1.00 84.81 91 ILE A N 1
ATOM 762 C CA . ILE A 1 91 ? 0.519 -7.861 0.662 1.00 84.81 91 ILE A CA 1
ATOM 763 C C . ILE A 1 91 ? 1.144 -8.172 2.022 1.00 84.81 91 ILE A C 1
ATOM 765 O O . ILE A 1 91 ? 1.639 -7.278 2.704 1.00 84.81 91 ILE A O 1
ATOM 769 N N . GLY A 1 92 ? 1.125 -9.448 2.408 1.00 76.31 92 GLY A N 1
ATOM 770 C CA . GLY A 1 92 ? 1.763 -9.918 3.644 1.00 76.31 92 GLY A CA 1
ATOM 771 C C . GLY A 1 92 ? 3.247 -10.283 3.502 1.00 76.31 92 GLY A C 1
ATOM 772 O O . GLY A 1 92 ? 3.942 -10.408 4.505 1.00 76.31 92 GLY A O 1
ATOM 773 N N . ASP A 1 93 ? 3.744 -10.467 2.274 1.00 82.56 93 ASP A N 1
ATOM 774 C CA . ASP A 1 93 ? 5.112 -10.932 2.010 1.00 82.56 93 ASP A CA 1
ATOM 775 C C . ASP A 1 93 ? 5.914 -9.899 1.203 1.00 82.56 93 ASP A C 1
ATOM 777 O O . ASP A 1 93 ? 5.755 -9.758 -0.014 1.00 82.56 93 ASP A O 1
ATOM 781 N N . HIS A 1 94 ? 6.805 -9.189 1.900 1.00 82.88 94 HIS A N 1
ATOM 782 C CA . HIS A 1 94 ? 7.696 -8.191 1.306 1.00 82.88 94 HIS A CA 1
ATOM 783 C C . HIS A 1 94 ? 8.718 -8.797 0.336 1.00 82.88 94 HIS A C 1
ATOM 785 O O . HIS A 1 94 ? 9.059 -8.151 -0.651 1.00 82.88 94 HIS A O 1
ATOM 791 N N . LYS A 1 95 ? 9.181 -10.034 0.565 1.00 85.12 95 LYS A N 1
ATOM 792 C CA . LYS A 1 95 ? 10.143 -10.688 -0.339 1.00 85.12 95 LYS A CA 1
ATOM 793 C C . LYS A 1 95 ? 9.479 -11.052 -1.656 1.00 85.12 95 LYS A C 1
ATOM 795 O O . LYS A 1 95 ? 10.061 -10.879 -2.723 1.00 85.12 95 LYS A O 1
ATOM 800 N N . LYS A 1 96 ? 8.231 -11.522 -1.586 1.00 86.38 96 LYS A N 1
ATOM 801 C CA . LYS A 1 96 ? 7.427 -11.778 -2.783 1.00 86.38 96 LYS A CA 1
ATOM 802 C C . LYS A 1 96 ? 7.193 -10.489 -3.575 1.00 86.38 96 LYS A C 1
ATOM 804 O O . LYS A 1 96 ? 7.337 -10.499 -4.793 1.00 86.38 96 LYS A O 1
ATOM 809 N N . LEU A 1 97 ? 6.877 -9.389 -2.888 1.00 87.12 97 LEU A N 1
ATOM 810 C CA . LEU A 1 97 ? 6.725 -8.072 -3.511 1.00 87.12 97 LEU A CA 1
ATOM 811 C C . LEU A 1 97 ? 8.011 -7.618 -4.220 1.00 87.12 97 LEU A C 1
ATOM 813 O O . LEU A 1 97 ? 7.950 -7.158 -5.357 1.00 87.12 97 LEU A O 1
ATOM 817 N N . GLU A 1 98 ? 9.163 -7.771 -3.568 1.00 88.50 98 GLU A N 1
ATOM 818 C CA . GLU A 1 98 ? 10.471 -7.438 -4.138 1.00 88.50 98 GLU A CA 1
ATOM 819 C C . GLU A 1 98 ? 10.768 -8.257 -5.400 1.00 88.50 98 GLU A C 1
ATOM 821 O O . GLU A 1 98 ? 11.124 -7.686 -6.429 1.00 88.50 98 GLU A O 1
ATOM 826 N N . SER A 1 99 ? 10.557 -9.577 -5.354 1.00 89.19 99 SER A N 1
ATOM 827 C CA . SER A 1 99 ? 10.748 -10.459 -6.513 1.00 89.19 99 SER A CA 1
ATOM 828 C C . SER A 1 99 ? 9.907 -10.010 -7.707 1.00 89.19 99 SER A C 1
ATOM 830 O O . SER A 1 99 ? 10.431 -9.848 -8.801 1.00 89.19 99 SER A O 1
ATOM 832 N N . ILE A 1 100 ? 8.620 -9.738 -7.485 1.00 89.06 100 ILE A N 1
ATOM 833 C CA . ILE A 1 100 ? 7.696 -9.333 -8.551 1.00 89.06 100 ILE A CA 1
ATOM 834 C C . ILE A 1 100 ? 8.095 -7.983 -9.153 1.00 89.06 100 ILE A C 1
ATOM 836 O O . ILE A 1 100 ? 8.012 -7.786 -10.363 1.00 89.06 100 ILE A O 1
ATOM 840 N N . LEU A 1 101 ? 8.519 -7.027 -8.324 1.00 88.44 101 LEU A N 1
ATOM 841 C CA . LEU A 1 101 ? 8.967 -5.727 -8.817 1.00 88.44 101 LEU A CA 1
ATOM 842 C C . LEU A 1 101 ? 10.280 -5.828 -9.602 1.00 88.44 101 LEU A C 1
ATOM 844 O O . LEU A 1 101 ? 10.436 -5.106 -10.586 1.00 88.44 101 LEU A O 1
ATOM 848 N N . ASN A 1 102 ? 11.183 -6.737 -9.227 1.00 88.62 102 ASN A N 1
ATOM 849 C CA . ASN A 1 102 ? 12.372 -7.035 -10.026 1.00 88.62 102 ASN A CA 1
ATOM 850 C C . ASN A 1 102 ? 11.997 -7.628 -11.391 1.00 88.62 102 ASN A C 1
ATOM 852 O O . ASN A 1 102 ? 12.505 -7.142 -12.399 1.00 88.62 102 ASN A O 1
ATOM 856 N N . ASP A 1 103 ? 11.041 -8.561 -11.447 1.00 89.06 103 ASP A N 1
ATOM 857 C CA . ASP A 1 103 ? 10.539 -9.110 -12.717 1.00 89.06 103 ASP A CA 1
ATOM 858 C C . ASP A 1 103 ? 9.985 -7.993 -13.628 1.00 89.06 103 ASP A C 1
ATOM 860 O O . ASP A 1 103 ? 10.270 -7.947 -14.826 1.00 89.06 103 ASP A O 1
ATOM 864 N N . TYR A 1 104 ? 9.249 -7.025 -13.063 1.00 87.88 104 TYR A N 1
ATOM 865 C CA . TYR A 1 104 ? 8.769 -5.851 -13.807 1.00 87.88 104 TYR A CA 1
ATOM 866 C C . TYR A 1 104 ? 9.899 -4.938 -14.307 1.00 87.88 104 TYR A C 1
ATOM 868 O O . TYR A 1 104 ? 9.792 -4.372 -15.398 1.00 87.88 104 TYR A O 1
ATOM 876 N N . ILE A 1 105 ? 10.974 -4.767 -13.532 1.00 88.12 105 ILE A N 1
ATOM 877 C CA . ILE A 1 105 ? 12.144 -3.979 -13.948 1.00 88.12 105 ILE A CA 1
ATOM 878 C C . ILE A 1 105 ? 12.881 -4.684 -15.092 1.00 88.12 105 ILE A C 1
ATOM 880 O O . ILE A 1 105 ? 13.294 -4.028 -16.051 1.00 88.12 105 ILE A O 1
ATOM 884 N N . GLU A 1 106 ? 13.040 -6.004 -15.018 1.00 88.25 106 GLU A N 1
ATOM 885 C CA . GLU A 1 106 ? 13.673 -6.802 -16.071 1.00 88.25 106 GLU A CA 1
ATOM 886 C C . GLU A 1 106 ? 12.873 -6.774 -17.378 1.00 88.25 106 GLU A C 1
ATOM 888 O O . GLU A 1 106 ? 13.455 -6.556 -18.447 1.00 88.25 106 GLU A O 1
ATOM 893 N N . ASP A 1 107 ? 11.548 -6.907 -17.299 1.00 88.38 107 ASP A N 1
ATOM 894 C CA . ASP A 1 107 ? 10.649 -6.783 -18.451 1.00 88.38 107 ASP A CA 1
ATOM 895 C C . ASP A 1 107 ? 10.749 -5.384 -19.083 1.00 88.38 107 ASP A C 1
ATOM 897 O O . ASP A 1 107 ? 10.994 -5.244 -20.285 1.00 88.38 107 ASP A O 1
ATOM 901 N N . TYR A 1 108 ? 10.706 -4.327 -18.265 1.00 87.31 108 TYR A N 1
ATOM 902 C CA . TYR A 1 108 ? 10.872 -2.950 -18.736 1.00 87.31 108 TYR A CA 1
ATOM 903 C C . TYR A 1 108 ? 12.225 -2.714 -19.430 1.00 87.31 108 TYR A C 1
ATOM 905 O O . TYR A 1 108 ? 12.287 -2.078 -20.493 1.00 87.31 108 TYR A O 1
ATOM 913 N N . ASN A 1 109 ? 13.308 -3.232 -18.845 1.00 89.12 109 ASN A N 1
ATOM 914 C CA . ASN A 1 109 ? 14.660 -3.140 -19.396 1.00 89.12 109 ASN A CA 1
ATOM 915 C C . ASN A 1 109 ? 14.767 -3.866 -20.743 1.00 89.12 109 ASN A C 1
ATOM 917 O O . ASN A 1 109 ? 15.387 -3.346 -21.676 1.00 89.12 109 ASN 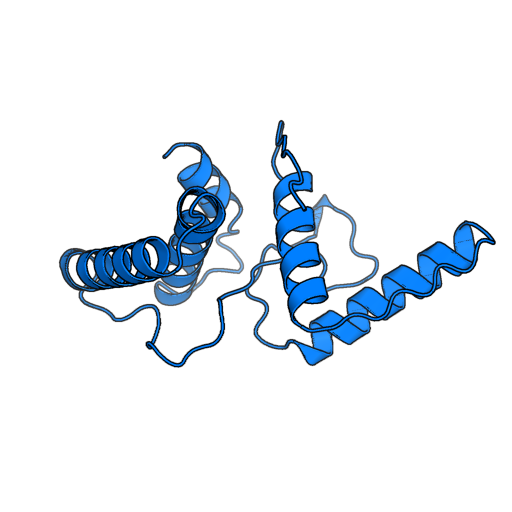A O 1
ATOM 921 N N . SER A 1 110 ? 14.119 -5.028 -20.855 1.00 87.88 110 SER A N 1
ATOM 922 C CA . SER A 1 110 ? 14.069 -5.835 -22.076 1.00 87.88 110 SER A CA 1
ATOM 923 C C . SER A 1 110 ? 13.281 -5.142 -23.190 1.00 87.88 110 SER A C 1
ATOM 925 O O . SER A 1 110 ? 13.731 -5.116 -24.334 1.00 87.88 110 SER A O 1
ATOM 927 N N . MET A 1 111 ? 12.143 -4.517 -22.866 1.00 87.38 111 MET A N 1
ATOM 928 C CA . MET A 1 111 ? 11.301 -3.818 -23.845 1.00 87.38 111 MET A CA 1
ATOM 929 C C . MET A 1 111 ? 11.909 -2.500 -24.341 1.00 87.38 111 MET A C 1
ATOM 931 O O . MET A 1 111 ? 11.798 -2.163 -25.519 1.00 87.38 111 MET A O 1
ATOM 935 N N . THR A 1 112 ? 12.526 -1.725 -23.447 1.00 83.50 112 THR A N 1
ATOM 936 C CA . THR A 1 112 ? 12.971 -0.352 -23.752 1.00 83.50 112 THR A CA 1
ATOM 937 C C . THR A 1 112 ? 14.409 -0.306 -24.280 1.00 83.50 112 THR A C 1
ATOM 939 O O . THR A 1 112 ? 14.847 0.720 -24.805 1.00 83.50 112 THR A O 1
ATOM 942 N N . GLY A 1 113 ? 15.184 -1.385 -24.106 1.00 76.88 113 GLY A N 1
ATOM 943 C CA . GLY A 1 113 ? 16.613 -1.434 -24.440 1.00 76.88 113 GLY A CA 1
ATOM 944 C C . GLY A 1 113 ? 17.485 -0.501 -23.585 1.00 76.88 113 GLY A C 1
ATOM 945 O O . GLY A 1 113 ? 18.676 -0.338 -23.847 1.00 76.88 113 GLY A O 1
ATOM 946 N N . LYS A 1 114 ? 16.903 0.128 -22.556 1.00 78.69 114 LYS A N 1
ATOM 947 C CA . LYS A 1 114 ? 17.591 0.968 -21.573 1.00 78.69 114 LYS A CA 1
ATOM 948 C C . LYS A 1 114 ? 17.690 0.191 -20.271 1.00 78.69 114 LYS A C 1
ATOM 950 O O . LYS A 1 114 ? 16.671 -0.195 -19.718 1.00 78.69 114 LYS A O 1
ATOM 955 N N . SER A 1 115 ? 18.909 0.007 -19.772 1.00 75.12 115 SER A N 1
ATOM 956 C CA . SER A 1 115 ? 19.143 -0.633 -18.476 1.00 75.12 115 SER A CA 1
ATOM 957 C C . SER A 1 115 ? 18.884 0.365 -17.346 1.00 75.12 115 SER A C 1
ATOM 959 O O . SER A 1 115 ? 19.721 1.222 -17.058 1.00 75.12 115 SER A O 1
ATOM 961 N N . MET A 1 116 ? 17.718 0.265 -16.713 1.00 80.94 116 MET A N 1
ATOM 962 C CA . MET A 1 116 ? 17.425 0.917 -15.445 1.00 80.94 116 MET A CA 1
ATOM 963 C C . MET A 1 116 ? 17.839 -0.023 -14.307 1.00 80.94 116 MET A C 1
ATOM 965 O O . MET A 1 116 ? 17.311 -1.126 -14.178 1.00 80.94 116 MET A O 1
ATOM 969 N N . ARG A 1 117 ? 18.808 0.404 -13.490 1.00 77.31 117 ARG A N 1
ATOM 970 C CA . ARG A 1 117 ? 19.261 -0.342 -12.306 1.00 77.31 117 ARG A CA 1
ATOM 971 C C . ARG A 1 117 ? 18.687 0.312 -11.060 1.00 77.31 117 ARG A C 1
ATOM 973 O O . ARG A 1 117 ? 19.297 1.223 -10.506 1.00 77.31 117 ARG A O 1
ATOM 980 N N . LEU A 1 118 ? 17.496 -0.120 -10.663 1.00 83.12 118 LEU A N 1
ATOM 981 C CA . LEU A 1 118 ? 16.903 0.271 -9.388 1.00 83.12 118 LEU A CA 1
ATOM 982 C C . LEU A 1 118 ? 17.266 -0.771 -8.335 1.00 83.12 118 LEU A C 1
ATOM 984 O O . LEU A 1 118 ? 17.209 -1.966 -8.606 1.00 83.12 118 LEU A O 1
ATOM 988 N N . ILE A 1 119 ? 17.627 -0.308 -7.142 1.00 83.56 119 ILE A N 1
ATOM 989 C CA . ILE A 1 119 ? 17.768 -1.169 -5.970 1.00 83.56 119 ILE A CA 1
ATOM 990 C C . ILE A 1 119 ? 16.541 -0.916 -5.099 1.00 83.56 119 ILE A C 1
ATOM 992 O O . ILE A 1 119 ? 16.304 0.215 -4.668 1.00 83.56 119 ILE A O 1
ATOM 996 N N . LEU A 1 120 ? 15.738 -1.955 -4.888 1.00 85.25 120 LEU A N 1
ATOM 997 C CA . LEU A 1 120 ? 14.485 -1.872 -4.149 1.00 85.25 120 LEU A CA 1
ATOM 998 C C . LEU A 1 120 ? 14.730 -2.166 -2.667 1.00 85.25 120 LEU A C 1
ATOM 1000 O O . LEU A 1 120 ? 14.710 -3.310 -2.232 1.00 85.25 120 LEU A O 1
ATOM 1004 N N . PHE A 1 121 ? 14.956 -1.118 -1.879 1.00 86.62 121 PHE A N 1
ATOM 1005 C CA . PHE A 1 121 ? 14.932 -1.219 -0.417 1.00 86.62 121 PHE A CA 1
ATOM 1006 C C . PHE A 1 121 ? 13.493 -1.142 0.111 1.00 86.62 121 PHE A C 1
ATOM 1008 O O . PHE A 1 121 ? 12.582 -0.752 -0.618 1.00 86.62 121 PHE A O 1
ATOM 1015 N N . GLN A 1 122 ? 13.282 -1.467 1.389 1.00 84.56 122 GLN A N 1
ATOM 1016 C CA . GLN A 1 122 ? 11.950 -1.516 2.004 1.00 84.56 122 GLN A CA 1
ATOM 1017 C C . GLN A 1 122 ? 11.126 -0.238 1.776 1.00 84.56 122 GLN A C 1
ATOM 1019 O O . GLN A 1 122 ? 9.988 -0.318 1.312 1.00 84.56 122 GLN A O 1
ATOM 1024 N N . ASP A 1 123 ? 11.724 0.936 1.975 1.00 84.62 123 ASP A N 1
ATOM 1025 C CA . ASP A 1 123 ? 11.046 2.212 1.727 1.00 84.62 123 ASP A CA 1
ATOM 1026 C C . ASP A 1 123 ? 10.659 2.379 0.250 1.00 84.62 123 ASP A C 1
ATOM 1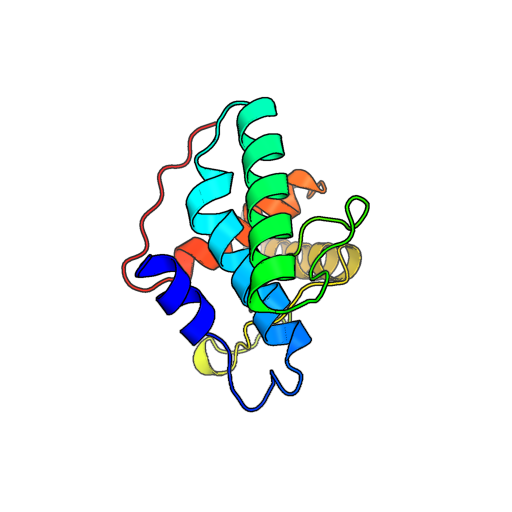028 O O . ASP A 1 123 ? 9.556 2.824 -0.069 1.00 84.62 123 ASP A O 1
ATOM 1032 N N . ALA A 1 124 ? 11.526 1.961 -0.678 1.00 88.06 124 ALA A N 1
ATOM 1033 C CA . ALA A 1 124 ? 11.246 2.019 -2.112 1.00 88.06 124 ALA A CA 1
ATOM 1034 C C . ALA A 1 124 ? 10.088 1.090 -2.508 1.00 88.06 124 ALA A C 1
ATOM 1036 O O . ALA A 1 124 ? 9.252 1.474 -3.332 1.00 88.06 124 ALA A O 1
ATOM 1037 N N . LEU A 1 125 ? 9.992 -0.097 -1.897 1.00 87.81 125 LEU A N 1
ATOM 1038 C CA . LEU A 1 125 ? 8.856 -1.005 -2.079 1.00 87.81 125 LEU A CA 1
ATOM 1039 C C . LEU A 1 125 ? 7.560 -0.333 -1.616 1.00 87.81 125 LEU A C 1
ATOM 1041 O O . LEU A 1 125 ? 6.581 -0.281 -2.362 1.00 87.81 125 LEU A O 1
ATOM 1045 N N . GLU A 1 126 ? 7.564 0.248 -0.415 1.00 86.62 126 GLU A N 1
ATOM 1046 C CA . GLU A 1 126 ? 6.398 0.946 0.124 1.00 86.62 126 GLU A CA 1
ATOM 1047 C C . GLU A 1 126 ? 5.974 2.134 -0.739 1.00 86.62 126 GLU A C 1
ATOM 1049 O O . GLU A 1 126 ? 4.785 2.299 -1.026 1.00 86.62 126 GLU A O 1
ATOM 1054 N N . HIS A 1 127 ? 6.924 2.957 -1.180 1.00 88.25 127 HIS A N 1
ATOM 1055 C CA . HIS A 1 127 ? 6.649 4.080 -2.072 1.00 88.25 127 HIS A CA 1
ATOM 1056 C C . HIS A 1 127 ? 6.075 3.612 -3.410 1.00 88.25 127 HIS A C 1
ATOM 1058 O O . HIS A 1 127 ? 5.122 4.213 -3.910 1.00 88.25 127 HIS A O 1
ATOM 1064 N N . THR A 1 128 ? 6.589 2.511 -3.955 1.00 89.44 128 THR A N 1
ATOM 1065 C CA . THR A 1 128 ? 6.090 1.929 -5.206 1.00 89.44 128 THR A CA 1
ATOM 1066 C C . THR A 1 128 ? 4.650 1.441 -5.056 1.00 89.44 128 THR A C 1
ATOM 1068 O O . THR A 1 128 ? 3.808 1.746 -5.899 1.00 89.44 128 THR A O 1
ATOM 1071 N N . VAL A 1 129 ? 4.320 0.769 -3.949 1.00 89.12 129 VAL A N 1
ATOM 1072 C CA . VAL A 1 129 ? 2.940 0.352 -3.642 1.00 89.12 129 VAL A CA 1
ATOM 1073 C C . VAL A 1 129 ? 2.012 1.567 -3.512 1.00 89.12 129 VAL A C 1
ATOM 1075 O O . VAL A 1 129 ? 0.917 1.580 -4.081 1.00 89.12 129 VAL A O 1
ATOM 1078 N N . ARG A 1 130 ? 2.452 2.630 -2.821 1.00 87.25 130 ARG A N 1
ATOM 1079 C CA . ARG A 1 130 ? 1.685 3.885 -2.687 1.00 87.25 130 ARG A CA 1
ATOM 1080 C C . ARG A 1 130 ? 1.411 4.524 -4.052 1.00 87.25 130 ARG A C 1
ATOM 1082 O O . ARG A 1 130 ? 0.286 4.958 -4.312 1.00 87.25 130 ARG A O 1
ATOM 1089 N N . LEU A 1 131 ? 2.416 4.546 -4.928 1.00 88.62 131 LEU A N 1
ATOM 1090 C CA . LEU A 1 131 ? 2.301 5.038 -6.301 1.00 88.62 131 LEU A CA 1
ATOM 1091 C C . LEU A 1 131 ? 1.339 4.189 -7.136 1.00 88.62 131 LEU A C 1
ATOM 1093 O O . LEU A 1 131 ? 0.458 4.742 -7.791 1.00 88.62 131 LEU A O 1
ATOM 1097 N N . ALA A 1 132 ? 1.450 2.862 -7.079 1.00 87.88 132 ALA A N 1
ATOM 1098 C CA . ALA A 1 132 ? 0.559 1.956 -7.797 1.00 87.88 132 ALA A CA 1
ATOM 1099 C C . ALA A 1 132 ? -0.914 2.182 -7.407 1.00 87.88 132 ALA A C 1
ATOM 1101 O O . ALA A 1 132 ? -1.777 2.323 -8.277 1.00 87.88 132 ALA A O 1
ATOM 1102 N N . ARG A 1 133 ? -1.198 2.330 -6.105 1.00 86.12 133 ARG A N 1
ATOM 1103 C CA . ARG A 1 133 ? -2.541 2.646 -5.588 1.00 86.12 133 ARG A CA 1
ATOM 1104 C C . ARG A 1 133 ? -3.053 4.009 -6.070 1.00 86.12 133 ARG A C 1
ATOM 1106 O O . ARG A 1 133 ? -4.231 4.145 -6.416 1.00 86.12 133 ARG A O 1
ATOM 1113 N N . LEU A 1 134 ? -2.182 5.019 -6.129 1.00 85.25 134 LEU A N 1
ATOM 1114 C CA . LEU A 1 134 ? -2.527 6.340 -6.660 1.00 85.25 134 LEU A CA 1
ATOM 1115 C C . LEU A 1 134 ? -2.885 6.279 -8.154 1.00 85.25 134 LEU A C 1
ATOM 1117 O O . LEU A 1 134 ? -3.917 6.819 -8.546 1.00 85.25 134 LEU A O 1
ATOM 1121 N N . LEU A 1 135 ? -2.063 5.606 -8.965 1.00 84.88 135 LEU A N 1
ATOM 1122 C CA . LEU A 1 135 ? -2.247 5.480 -10.418 1.00 84.88 135 LEU A CA 1
ATOM 1123 C C . LEU A 1 135 ? -3.469 4.633 -10.795 1.00 84.88 135 LEU A C 1
ATOM 1125 O O . LEU A 1 135 ? -4.061 4.829 -11.856 1.00 84.88 135 LEU A O 1
ATOM 1129 N N . ARG A 1 136 ? -3.861 3.694 -9.930 1.00 80.31 136 ARG A N 1
ATOM 1130 C CA . ARG A 1 136 ? -5.072 2.886 -10.104 1.00 80.31 136 ARG A CA 1
ATOM 1131 C C . ARG A 1 136 ? -6.355 3.682 -9.868 1.00 80.31 136 ARG A C 1
ATOM 1133 O O . ARG A 1 136 ? -7.385 3.341 -10.441 1.00 80.31 136 ARG A O 1
ATOM 1140 N N . SER A 1 137 ? -6.313 4.701 -9.013 1.00 78.81 137 SER A N 1
ATOM 1141 C CA . SER A 1 137 ? -7.501 5.472 -8.647 1.00 78.81 137 SER A CA 1
ATOM 1142 C C . SER A 1 137 ? -8.017 6.281 -9.839 1.00 78.81 137 SER A C 1
ATOM 1144 O O . SER A 1 137 ? -7.285 7.092 -10.408 1.00 78.81 137 SER A O 1
ATOM 1146 N N . ASP A 1 138 ? -9.293 6.114 -10.192 1.00 75.88 138 ASP A N 1
ATOM 1147 C CA . ASP A 1 138 ? -9.909 6.898 -11.265 1.00 75.88 138 ASP A CA 1
ATOM 1148 C C . ASP A 1 138 ? -9.854 8.392 -10.935 1.00 75.88 138 ASP A C 1
ATOM 1150 O O . ASP A 1 138 ? -10.304 8.836 -9.875 1.00 75.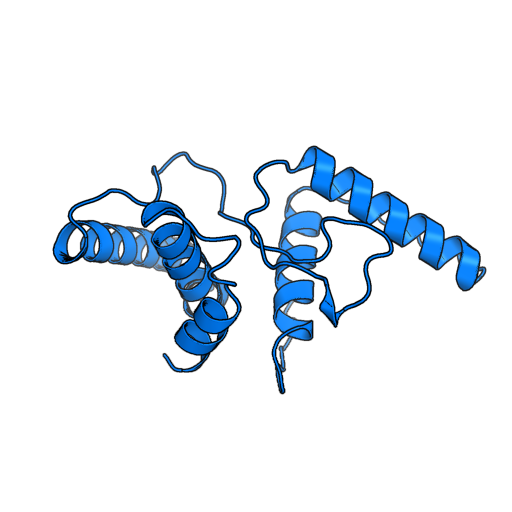88 138 ASP A O 1
ATOM 1154 N N . ARG A 1 139 ? -9.285 9.180 -11.859 1.00 77.25 139 ARG A N 1
ATOM 1155 C CA . ARG A 1 139 ? -9.019 10.620 -11.673 1.00 77.25 139 ARG A CA 1
ATOM 1156 C C . ARG A 1 139 ? -8.125 10.919 -10.456 1.00 77.25 139 ARG A C 1
ATOM 1158 O O . ARG A 1 139 ? -8.195 12.005 -9.876 1.00 77.25 139 ARG A O 1
ATOM 1165 N N . GLY A 1 140 ? -7.282 9.963 -10.065 1.00 71.00 140 GLY A N 1
ATOM 1166 C CA . GLY A 1 140 ? -6.240 10.146 -9.066 1.00 71.00 140 GLY A CA 1
ATOM 1167 C C . GLY A 1 140 ? -5.138 11.070 -9.583 1.00 71.00 140 GLY A C 1
ATOM 1168 O O . GLY A 1 140 ? -4.586 10.858 -10.657 1.00 71.00 140 GLY A O 1
ATOM 1169 N N . TYR A 1 141 ? -4.811 12.095 -8.803 1.00 79.31 141 TYR A N 1
ATOM 1170 C CA . TYR A 1 141 ? -3.631 12.931 -8.995 1.00 79.31 141 TYR A CA 1
ATOM 1171 C C . TYR A 1 141 ? -2.856 12.971 -7.682 1.00 79.31 141 TYR A C 1
ATOM 1173 O O . TYR A 1 141 ? -3.452 12.981 -6.599 1.00 79.31 141 TYR A O 1
ATOM 1181 N N . GLY A 1 142 ? -1.532 12.990 -7.775 1.00 79.38 142 GLY A N 1
ATOM 1182 C CA . GLY A 1 142 ? -0.654 13.130 -6.622 1.00 79.38 142 GLY A CA 1
ATOM 1183 C C . GLY A 1 142 ? 0.518 14.031 -6.954 1.00 79.38 142 GLY A C 1
ATOM 1184 O O . GLY A 1 142 ? 0.987 14.066 -8.089 1.00 79.38 142 GLY A O 1
ATOM 1185 N N . LEU A 1 143 ? 0.949 14.775 -5.944 1.00 83.50 143 LEU A N 1
ATOM 1186 C CA . LEU A 1 143 ? 2.177 15.549 -5.968 1.00 83.50 143 LEU A CA 1
ATOM 1187 C C . LEU A 1 143 ? 3.229 14.738 -5.215 1.00 83.50 143 LEU A C 1
ATOM 1189 O O . LEU A 1 143 ? 3.004 14.373 -4.062 1.00 83.50 143 LEU A O 1
ATOM 1193 N N . LEU A 1 144 ? 4.345 14.445 -5.876 1.00 83.88 144 LEU A N 1
ATOM 1194 C CA . LEU A 1 144 ? 5.486 13.793 -5.248 1.00 83.88 144 LEU A CA 1
ATOM 1195 C C . LEU A 1 144 ? 6.408 14.883 -4.717 1.00 83.88 144 LEU A C 1
ATOM 1197 O O . LEU A 1 144 ? 6.954 15.665 -5.492 1.00 83.88 144 LEU A O 1
ATOM 1201 N N . VAL A 1 145 ? 6.513 14.948 -3.395 1.00 79.31 145 VAL A N 1
ATOM 1202 C CA . VAL A 1 145 ? 7.423 15.844 -2.685 1.00 79.31 145 VAL A CA 1
ATOM 1203 C C . VAL A 1 145 ? 8.523 14.967 -2.107 1.00 79.31 145 VAL A C 1
ATOM 1205 O O . VAL A 1 145 ? 8.221 13.999 -1.408 1.00 79.31 145 VAL A O 1
ATOM 1208 N N . GLY A 1 146 ? 9.766 15.281 -2.449 1.00 70.88 146 GLY A N 1
ATOM 1209 C CA . GLY A 1 146 ? 10.968 14.570 -2.032 1.00 70.88 146 GLY A CA 1
ATOM 1210 C C . GLY A 1 146 ? 12.121 15.538 -1.872 1.00 70.88 146 GLY A C 1
ATOM 1211 O O . GLY A 1 146 ? 12.047 16.629 -2.487 1.00 70.88 146 GLY A O 1
#

Sequence (146 aa):
LSKCVQGILQASNTHYNQEIQILRLFFHETTRVFHDRLINDEDKGIFNNIMHEVCLKHFNREVLKKDEPPILFGDFMIFGKPKNERIYEEIGDHKKLESILNDYIEDYNSMTGKSMRLILFQDALEHTVRLARLLRSDRGYGLLVG

Solvent-accessible surface area (backbone atoms only — not comparable to full-atom values): 9050 Å² total; per-residue (Å²): 108,71,69,37,53,56,52,53,67,57,56,50,76,91,78,56,84,47,72,67,57,54,49,42,45,49,52,40,34,44,40,67,69,52,49,75,73,51,84,53,67,66,60,44,51,51,50,53,50,54,52,49,52,51,34,38,75,75,64,71,42,85,78,70,61,96,86,56,77,82,77,41,60,47,44,68,92,52,83,91,61,55,80,91,74,44,58,60,41,78,58,87,49,68,67,59,52,50,52,54,51,48,53,52,46,52,51,48,26,66,74,68,74,48,86,73,87,80,81,80,45,73,68,52,51,53,51,48,40,55,48,52,55,42,72,66,37,87,92,51,82,84,85,91,84,130

Organism: Bactrocera dorsalis (NCBI:txid27457)

Mean predicted aligned error: 6.73 Å

Foldseek 3Di:
DVQLVLQLVLADPVPCVDPLQSLLSSLLSVCLVPVVPDDDVVVNVVVVVVSQVVCCVPVVDGSDDPPDDRWFWDQQLDPPDDPVPGRTGTDPDPVSLVVSVVVVLVVVCVVPVDRDDDDQDPVNSRVVSSVRSQVPDDVRDDDDDD